Protein AF-Q9LHF8-F1 (afdb_monomer_lite)

Foldseek 3Di:
DDDDDDDDDPDPDDDDPDDPPDPDDDDDPAPVNVVVVVLVVVVVVCVVDVVDWDKDKDADDCPHPVNVDRIDMDTVVGNCVRVVVVCVVPVDPDDPPDPDDDDDDDDPDPDPPDPVVPPVVVVPDDPVRVVVVVVVVVVVVVVVVVVVVVVVVVVVVVPDPDDDDDDDDDDDD

Organism: Arabidopsis thaliana (NCBI:txid3702)

Structure (mmCIF, N/CA/C/O backbone):
data_AF-Q9LHF8-F1
#
_entry.id   AF-Q9LHF8-F1
#
loop_
_atom_site.group_PDB
_atom_site.id
_atom_site.type_symbol
_atom_site.label_atom_id
_atom_site.label_alt_id
_atom_site.label_comp_id
_atom_site.label_asym_id
_atom_site.label_entity_id
_atom_site.label_seq_id
_atom_site.pdbx_PDB_ins_code
_atom_site.Cartn_x
_atom_site.Cartn_y
_atom_site.Cartn_z
_atom_site.occupancy
_atom_site.B_iso_or_equiv
_atom_site.auth_seq_id
_atom_site.auth_comp_id
_atom_site.auth_asym_id
_atom_site.auth_atom_id
_atom_site.pdbx_PDB_model_num
ATOM 1 N N . MET A 1 1 ? -63.173 -14.370 -5.073 1.00 40.62 1 MET A N 1
ATOM 2 C CA . MET A 1 1 ? -62.717 -14.030 -6.439 1.00 40.62 1 MET A CA 1
ATOM 3 C C . MET A 1 1 ? -62.235 -12.591 -6.349 1.00 40.62 1 MET A C 1
ATOM 5 O O . MET A 1 1 ? -63.066 -11.755 -6.037 1.00 40.62 1 MET A O 1
ATOM 9 N N . GLY A 1 2 ? -60.940 -12.380 -6.088 1.00 44.75 2 GLY A N 1
ATOM 10 C CA . GLY A 1 2 ? -59.946 -11.942 -7.094 1.00 44.75 2 GLY A CA 1
ATOM 11 C C . GLY A 1 2 ? -59.971 -10.403 -7.122 1.00 44.75 2 GLY A C 1
ATOM 12 O O . GLY A 1 2 ? -61.041 -9.847 -7.300 1.00 44.75 2 GLY A O 1
ATOM 13 N N . ASP A 1 3 ? -58.943 -9.624 -6.796 1.00 51.84 3 ASP A N 1
ATOM 14 C CA . ASP A 1 3 ? -57.503 -9.822 -6.889 1.00 51.84 3 ASP A CA 1
ATOM 15 C C . ASP A 1 3 ? -56.779 -8.953 -5.843 1.00 51.84 3 ASP A C 1
ATOM 17 O O . ASP A 1 3 ? -57.117 -7.788 -5.619 1.00 51.84 3 ASP A O 1
ATOM 21 N N . SER A 1 4 ? -55.762 -9.527 -5.196 1.00 49.25 4 SER A N 1
ATOM 22 C CA . SER A 1 4 ? -54.859 -8.816 -4.290 1.00 49.25 4 SER A CA 1
ATOM 23 C C . SER A 1 4 ? -53.719 -8.156 -5.067 1.00 49.25 4 SER A C 1
ATOM 25 O O . SER A 1 4 ? -52.909 -8.837 -5.687 1.00 49.25 4 SER A O 1
ATOM 27 N N . LYS A 1 5 ? -53.655 -6.824 -4.946 1.00 43.06 5 LYS A N 1
ATOM 28 C CA . LYS A 1 5 ? -52.474 -5.942 -4.828 1.00 43.06 5 LYS A CA 1
ATOM 29 C C . LYS A 1 5 ? -51.089 -6.573 -5.032 1.00 43.06 5 LYS A C 1
ATOM 31 O O . LYS A 1 5 ? -50.734 -7.501 -4.313 1.00 43.06 5 LYS A O 1
ATOM 36 N N . ARG A 1 6 ? -50.241 -5.860 -5.788 1.00 49.47 6 ARG A N 1
ATOM 37 C CA . ARG A 1 6 ? -48.830 -5.558 -5.452 1.00 49.47 6 ARG A CA 1
ATOM 38 C C . ARG A 1 6 ? -48.327 -4.405 -6.340 1.00 49.47 6 ARG A C 1
ATOM 40 O O . ARG A 1 6 ? -47.786 -4.632 -7.411 1.00 49.47 6 ARG A O 1
ATOM 47 N N . GLN A 1 7 ? -48.512 -3.163 -5.891 1.00 47.44 7 GLN A N 1
ATOM 48 C CA . GLN A 1 7 ? -47.641 -2.055 -6.298 1.00 47.44 7 GLN A CA 1
ATOM 49 C C . GLN A 1 7 ? -46.508 -1.998 -5.274 1.00 47.44 7 GLN A C 1
ATOM 51 O O . GLN A 1 7 ? -46.756 -1.809 -4.084 1.00 47.44 7 GLN A O 1
ATOM 56 N N . LYS A 1 8 ? -45.284 -2.254 -5.732 1.00 47.06 8 LYS A N 1
ATOM 57 C CA . LYS A 1 8 ? -44.053 -2.135 -4.954 1.00 47.06 8 LYS A CA 1
ATOM 58 C C . LYS A 1 8 ? -43.587 -0.689 -5.135 1.00 47.06 8 LYS A C 1
ATOM 60 O O . LYS A 1 8 ? -43.058 -0.345 -6.182 1.00 47.06 8 LYS A O 1
ATOM 65 N N . THR A 1 9 ? -43.909 0.175 -4.178 1.00 44.41 9 THR A N 1
ATOM 66 C CA . THR A 1 9 ? -43.363 1.534 -4.101 1.00 44.41 9 THR A CA 1
ATOM 67 C C . THR A 1 9 ? -41.955 1.434 -3.538 1.00 44.41 9 THR A C 1
ATOM 69 O O . THR A 1 9 ? -41.774 1.137 -2.359 1.00 44.41 9 THR A O 1
ATOM 72 N N . GLU A 1 10 ? -40.978 1.619 -4.413 1.00 49.66 10 GLU A N 1
ATOM 73 C CA . GLU A 1 10 ? -39.573 1.809 -4.086 1.00 49.66 10 GLU A CA 1
ATOM 74 C C . GLU A 1 10 ? -39.433 3.218 -3.500 1.00 49.66 10 GLU A C 1
ATOM 76 O O . GLU A 1 10 ? -39.517 4.222 -4.201 1.00 49.66 10 GLU A O 1
ATOM 81 N N . THR A 1 11 ? -39.391 3.301 -2.173 1.00 48.62 11 THR A N 1
ATOM 82 C CA . THR A 1 11 ? -39.118 4.546 -1.456 1.00 48.62 11 THR A CA 1
ATOM 83 C C . THR A 1 11 ? -37.608 4.718 -1.383 1.00 48.62 11 THR A C 1
ATOM 85 O O . THR A 1 11 ? -36.962 4.065 -0.566 1.00 48.62 11 THR A O 1
ATOM 88 N N . GLU A 1 12 ? -37.055 5.583 -2.231 1.00 52.25 12 GLU A N 1
ATOM 89 C CA . GLU A 1 12 ? -35.688 6.091 -2.096 1.00 52.25 12 GLU A CA 1
ATOM 90 C C . GLU A 1 12 ? -35.574 6.852 -0.764 1.00 52.25 12 GLU A C 1
ATOM 92 O O . GLU A 1 12 ? -36.004 8.000 -0.627 1.00 52.25 12 GLU A O 1
ATOM 97 N N . THR A 1 13 ? -35.048 6.196 0.269 1.00 53.50 13 THR A N 1
ATOM 98 C CA . THR A 1 13 ? -34.722 6.853 1.539 1.00 53.50 13 THR A CA 1
ATOM 99 C C . THR A 1 13 ? -33.397 7.588 1.399 1.00 53.50 13 THR A C 1
ATOM 101 O O . THR A 1 13 ? -32.337 6.979 1.297 1.00 53.50 13 THR A O 1
ATOM 104 N N . LYS A 1 14 ? -33.468 8.918 1.423 1.00 57.56 14 LYS A N 1
ATOM 105 C CA . LYS A 1 14 ? -32.317 9.820 1.491 1.00 57.56 14 LYS A CA 1
ATOM 106 C C . LYS A 1 14 ? -31.600 9.600 2.833 1.00 57.56 14 LYS A C 1
ATOM 108 O O . LYS A 1 14 ? -32.136 9.993 3.866 1.00 57.56 14 LYS A O 1
ATOM 113 N N . MET A 1 15 ? -30.440 8.945 2.836 1.00 56.62 15 MET A N 1
ATOM 114 C CA . MET A 1 15 ? -29.606 8.829 4.039 1.00 56.62 15 MET A CA 1
ATOM 115 C C . MET A 1 15 ? -28.702 10.053 4.188 1.00 56.62 15 MET A C 1
ATOM 117 O O . MET A 1 15 ? -28.187 10.593 3.208 1.00 56.62 15 MET A O 1
ATOM 121 N N . GLU A 1 16 ? -28.542 10.498 5.429 1.00 58.25 16 GLU A N 1
ATOM 122 C CA . GLU A 1 16 ? -27.612 11.551 5.825 1.00 58.25 16 GLU A CA 1
ATOM 123 C C . GLU A 1 16 ? -26.177 10.995 5.831 1.00 58.25 16 GLU A C 1
ATOM 125 O O . GLU A 1 16 ? -25.952 9.852 6.228 1.00 58.25 16 GLU A O 1
ATOM 130 N N . MET A 1 17 ? -25.207 11.777 5.343 1.00 55.06 17 MET A N 1
ATOM 131 C CA . MET A 1 17 ? -23.790 11.392 5.310 1.00 55.06 17 MET A CA 1
ATOM 132 C C . MET A 1 17 ? -23.189 11.480 6.720 1.00 55.06 17 MET A C 1
ATOM 134 O O . MET A 1 17 ? -22.488 12.436 7.042 1.00 55.06 17 MET A O 1
ATOM 138 N N . GLU A 1 18 ? -23.462 10.494 7.569 1.00 62.22 18 GLU A N 1
ATOM 139 C CA . GLU A 1 18 ? -22.816 10.350 8.875 1.00 62.22 18 GLU A CA 1
ATOM 140 C C . GLU A 1 18 ? -21.965 9.076 8.907 1.00 62.22 18 GLU A C 1
ATOM 142 O O . GLU A 1 18 ? -22.281 8.057 8.288 1.00 62.22 18 GLU A O 1
ATOM 147 N N . LYS A 1 19 ? -20.848 9.129 9.633 1.00 57.47 19 LYS A N 1
ATOM 148 C CA . LYS A 1 19 ? -20.032 7.952 9.921 1.00 57.47 19 LYS A CA 1
ATOM 149 C C . LYS A 1 19 ? -20.891 6.964 10.719 1.00 57.47 19 LYS A C 1
ATOM 151 O O . LYS A 1 19 ? -21.240 7.235 11.860 1.00 57.47 19 LYS A O 1
ATOM 156 N N . VAL A 1 20 ? -21.239 5.818 10.134 1.00 58.72 20 VAL A N 1
ATOM 157 C CA . VAL A 1 20 ? -22.050 4.795 10.815 1.00 58.72 20 VAL A CA 1
ATOM 158 C C . VAL A 1 20 ? -21.229 4.173 11.952 1.00 58.72 20 VAL A C 1
ATOM 160 O O . VAL A 1 20 ? -20.403 3.291 11.730 1.00 58.72 20 VAL A O 1
ATOM 163 N N . GLU A 1 21 ? -21.438 4.646 13.184 1.00 54.59 21 GLU A N 1
ATOM 164 C CA . GLU A 1 21 ? -20.704 4.188 14.378 1.00 54.59 21 GLU A CA 1
ATOM 165 C C . GLU A 1 21 ? -21.319 2.955 15.067 1.00 54.59 21 GLU A C 1
ATOM 167 O O . GLU A 1 21 ? -20.788 2.481 16.073 1.00 54.59 21 GLU A O 1
ATOM 172 N N . LYS A 1 22 ? -22.425 2.384 14.565 1.00 45.19 22 LYS A N 1
ATOM 173 C CA . LYS A 1 22 ? -23.126 1.300 15.273 1.00 45.19 22 LYS A CA 1
ATOM 174 C C . LYS A 1 22 ? -23.563 0.142 14.380 1.00 45.19 22 LYS A C 1
ATOM 176 O O . LYS A 1 22 ? -24.312 0.307 13.427 1.00 45.19 22 LYS A O 1
ATOM 181 N N . LYS A 1 23 ? -23.125 -1.049 14.797 1.00 47.88 23 LYS A N 1
ATOM 182 C CA . LYS A 1 23 ? -23.236 -2.381 14.175 1.00 47.88 23 LYS A CA 1
ATOM 183 C C . LYS A 1 23 ? -24.654 -2.921 13.921 1.00 47.88 23 LYS A C 1
ATOM 185 O O . LYS A 1 23 ? -24.782 -4.032 13.437 1.00 47.88 23 LYS A O 1
ATOM 190 N N . GLU A 1 24 ? -25.707 -2.186 14.246 1.00 45.19 24 GLU A N 1
ATOM 191 C CA . GLU A 1 24 ? -27.086 -2.693 14.243 1.00 45.19 24 GLU A CA 1
ATOM 192 C C . GLU A 1 24 ? -28.048 -1.511 13.998 1.00 45.19 24 GLU A C 1
ATOM 194 O O . GLU A 1 24 ? -28.821 -1.131 14.875 1.00 45.19 24 GLU A O 1
ATOM 199 N N . ALA A 1 25 ? -27.949 -0.831 12.852 1.00 44.19 25 ALA A N 1
ATOM 200 C CA . ALA A 1 25 ? -28.851 0.272 12.508 1.00 44.19 25 ALA A CA 1
ATOM 201 C C . ALA A 1 25 ? -29.386 0.110 11.077 1.00 44.19 25 ALA A C 1
ATOM 203 O O . ALA A 1 25 ? -28.773 0.529 10.103 1.00 44.19 25 ALA A O 1
ATOM 204 N N . SER A 1 26 ? -30.526 -0.583 10.990 1.00 43.28 26 SER A N 1
ATOM 205 C CA . SER A 1 26 ? -31.602 -0.435 9.997 1.00 43.28 26 SER A CA 1
ATOM 206 C C . SER A 1 26 ? -31.263 0.357 8.722 1.00 43.28 26 SER A C 1
ATOM 208 O O . SER A 1 26 ? -31.387 1.580 8.696 1.00 43.28 26 SER A O 1
ATOM 210 N N . GLY A 1 27 ? -30.918 -0.375 7.657 1.00 51.28 27 GLY A N 1
ATOM 211 C CA . GLY A 1 27 ? -30.671 0.157 6.312 1.00 51.28 27 GLY A CA 1
ATOM 212 C C . GLY A 1 27 ? -29.277 -0.130 5.750 1.00 51.28 27 GLY A C 1
ATOM 213 O O . GLY A 1 27 ? -28.883 0.535 4.804 1.00 51.28 27 GLY A O 1
ATOM 214 N N . SER A 1 28 ? -28.514 -1.073 6.316 1.00 57.84 28 SER A N 1
ATOM 215 C CA . SER A 1 28 ? -27.127 -1.320 5.908 1.00 57.84 28 SER A CA 1
ATOM 216 C C . SER A 1 28 ? -27.034 -1.774 4.447 1.00 57.84 28 SER A C 1
ATOM 218 O O . SER A 1 28 ? -27.182 -2.963 4.155 1.00 57.84 28 SER A O 1
ATOM 220 N N . VAL A 1 29 ? -26.764 -0.841 3.533 1.00 67.12 29 VAL A N 1
ATOM 221 C CA . VAL A 1 29 ? -26.219 -1.176 2.215 1.00 67.12 29 VAL A CA 1
ATOM 222 C C . VAL A 1 29 ? -24.952 -1.983 2.477 1.00 67.12 29 VAL A C 1
ATOM 224 O O . VAL A 1 29 ? -24.090 -1.564 3.258 1.00 67.12 29 VAL A O 1
ATOM 227 N N . ASN A 1 30 ? -24.881 -3.187 1.911 1.00 84.81 30 ASN A N 1
ATOM 228 C CA . ASN A 1 30 ? -23.706 -4.031 2.080 1.00 84.81 30 ASN A CA 1
ATOM 229 C C . ASN A 1 30 ? -22.509 -3.313 1.438 1.00 84.81 30 ASN A C 1
ATOM 231 O O . ASN A 1 30 ? -22.643 -2.714 0.375 1.00 84.81 30 ASN A O 1
ATOM 235 N N . PHE A 1 31 ? -21.334 -3.383 2.065 1.00 88.88 31 PHE A N 1
ATOM 236 C CA . PHE A 1 31 ? -20.093 -2.861 1.495 1.00 88.88 31 PHE A CA 1
ATOM 237 C C . PHE A 1 31 ? -19.907 -3.288 0.031 1.00 88.88 31 PHE A C 1
ATOM 239 O O . PHE A 1 31 ? -19.563 -2.454 -0.803 1.00 88.88 31 PHE A O 1
ATOM 246 N N . ALA A 1 32 ? -20.186 -4.559 -0.277 1.00 89.69 32 ALA A N 1
ATOM 247 C CA . ALA A 1 32 ? -20.079 -5.095 -1.631 1.00 89.69 32 ALA A CA 1
ATOM 248 C C . ALA A 1 32 ? -21.014 -4.377 -2.619 1.00 89.69 32 ALA A C 1
ATOM 250 O O . ALA A 1 32 ? -20.592 -4.017 -3.710 1.00 89.69 32 ALA A O 1
ATOM 251 N N . GLU A 1 33 ? -22.257 -4.103 -2.213 1.00 90.94 33 GLU A N 1
ATOM 252 C CA . GLU A 1 33 ? -23.242 -3.390 -3.035 1.00 90.94 33 GLU A CA 1
ATOM 253 C C . GLU A 1 33 ? -22.801 -1.944 -3.282 1.00 90.94 33 GLU A C 1
ATOM 255 O O . GLU A 1 33 ? -22.758 -1.496 -4.424 1.00 90.94 33 GLU A O 1
ATOM 260 N N . LEU A 1 34 ? -22.351 -1.242 -2.236 1.00 92.00 34 LEU A N 1
ATOM 261 C CA . LEU A 1 34 ? -21.849 0.127 -2.370 1.00 92.00 34 LEU A CA 1
ATOM 262 C C . LEU A 1 34 ? -20.590 0.202 -3.251 1.00 92.00 34 LEU A C 1
ATOM 264 O O . LEU A 1 34 ? -20.443 1.130 -4.047 1.00 92.00 34 LEU A O 1
ATOM 268 N N . ARG A 1 35 ? -19.678 -0.769 -3.117 1.00 93.69 35 ARG A N 1
ATOM 269 C CA . ARG A 1 35 ? -18.479 -0.890 -3.956 1.00 93.69 35 ARG A CA 1
ATOM 270 C C . ARG A 1 35 ? -18.860 -1.106 -5.420 1.00 93.69 35 ARG A C 1
ATOM 272 O O . ARG A 1 35 ? -18.333 -0.414 -6.289 1.00 93.69 35 ARG A O 1
ATOM 279 N N . ASP A 1 36 ? -19.757 -2.047 -5.693 1.00 94.44 36 ASP A N 1
ATOM 280 C CA . ASP A 1 36 ? -20.162 -2.398 -7.057 1.00 94.44 36 ASP A CA 1
ATOM 281 C C . ASP A 1 36 ? -20.942 -1.251 -7.723 1.00 94.44 36 ASP A C 1
ATOM 283 O O . ASP A 1 36 ? -20.789 -0.995 -8.922 1.00 94.44 36 ASP A O 1
ATOM 287 N N . ASP A 1 37 ? -21.737 -0.515 -6.947 1.00 95.75 37 ASP A N 1
ATOM 288 C CA . ASP A 1 37 ? -22.424 0.704 -7.377 1.00 95.75 37 ASP A CA 1
ATOM 289 C C . ASP A 1 37 ? -21.440 1.818 -7.729 1.00 95.75 37 ASP A C 1
ATOM 291 O O . ASP A 1 37 ? -21.541 2.414 -8.805 1.00 95.75 37 ASP A O 1
ATOM 295 N N . LEU A 1 38 ? -20.438 2.041 -6.876 1.00 96.06 38 LEU A N 1
ATOM 296 C CA . LEU A 1 38 ? -19.369 3.003 -7.129 1.00 96.06 38 LEU A CA 1
ATOM 297 C C . LEU A 1 38 ? -18.586 2.660 -8.404 1.00 96.06 38 LEU A C 1
ATOM 299 O O . LEU A 1 38 ? -18.339 3.538 -9.233 1.00 96.06 38 LEU A O 1
ATOM 303 N N . PHE A 1 39 ? -18.212 1.392 -8.589 1.00 96.62 39 PHE A N 1
ATOM 304 C CA . PHE A 1 39 ? -17.474 0.949 -9.776 1.00 96.62 39 PHE A CA 1
ATOM 305 C C . PHE A 1 39 ? -18.307 1.072 -11.053 1.00 96.62 39 PHE A C 1
ATOM 307 O O . PHE A 1 39 ? -17.783 1.446 -12.104 1.00 96.62 39 PHE A O 1
ATOM 314 N N . ARG A 1 40 ? -19.616 0.825 -10.971 1.00 96.19 40 ARG A N 1
ATOM 315 C CA . ARG A 1 40 ? -20.530 0.992 -12.103 1.00 96.19 40 ARG A CA 1
ATOM 316 C C . ARG A 1 40 ? -20.706 2.457 -12.500 1.00 96.19 40 ARG A C 1
ATOM 318 O O . ARG A 1 40 ? -20.695 2.754 -13.694 1.00 96.19 40 ARG A O 1
ATOM 325 N N . GLU A 1 41 ? -20.823 3.364 -11.532 1.00 96.56 41 GLU A N 1
ATOM 326 C CA . GLU A 1 41 ? -20.906 4.801 -11.822 1.00 96.56 41 GLU A CA 1
ATOM 327 C C . GLU A 1 41 ? -19.583 5.330 -12.399 1.00 96.56 41 GLU A C 1
ATOM 329 O O . GLU A 1 41 ? -19.585 6.093 -13.364 1.00 96.56 41 GLU A O 1
ATOM 334 N N . ALA A 1 42 ? -18.441 4.851 -11.895 1.00 95.62 42 ALA A N 1
ATOM 335 C CA . ALA A 1 42 ? -17.128 5.175 -12.451 1.00 95.62 42 ALA A CA 1
ATOM 336 C C . ALA A 1 42 ? -16.970 4.697 -13.906 1.00 95.62 42 ALA A C 1
ATOM 338 O O . ALA A 1 42 ? -16.470 5.437 -14.753 1.00 95.62 42 ALA A O 1
ATOM 339 N N . ALA A 1 43 ? -17.440 3.487 -14.224 1.00 94.62 43 ALA A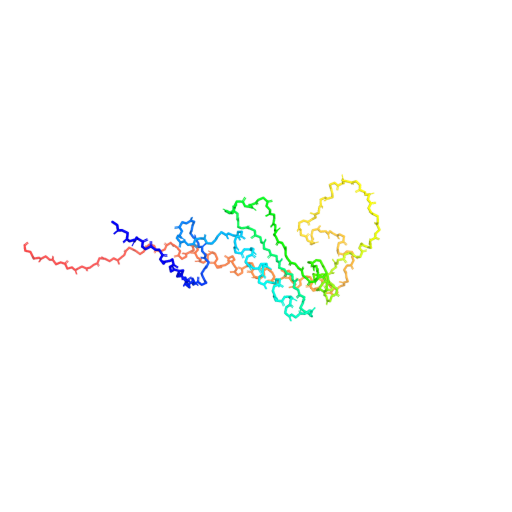 N 1
ATOM 340 C CA . ALA A 1 43 ? -17.432 2.963 -15.590 1.00 94.62 43 ALA A CA 1
ATOM 341 C C . ALA A 1 43 ? -18.322 3.782 -16.538 1.00 94.62 43 ALA A C 1
ATOM 343 O O . ALA A 1 43 ? -17.961 4.006 -17.698 1.00 94.62 43 ALA A O 1
ATOM 344 N N . LYS A 1 44 ? -19.466 4.265 -16.046 1.00 95.50 44 LYS A N 1
ATOM 345 C CA . LYS A 1 44 ? -20.345 5.163 -16.799 1.00 95.50 44 LYS A CA 1
ATOM 346 C C . LYS A 1 44 ? -19.666 6.506 -17.077 1.00 95.50 44 LYS A C 1
ATOM 348 O O . LYS A 1 44 ? -19.647 6.926 -18.229 1.00 95.50 44 LYS A O 1
ATOM 353 N N . LEU A 1 45 ? -19.038 7.116 -16.070 1.00 94.44 45 LEU A N 1
ATOM 354 C CA . LEU A 1 45 ? -18.298 8.375 -16.215 1.00 94.44 45 LEU A CA 1
ATOM 355 C C . LEU A 1 45 ? -17.205 8.278 -17.292 1.00 94.44 45 LEU A C 1
ATOM 357 O O . LEU A 1 45 ? -17.107 9.128 -18.173 1.00 94.44 45 LEU A O 1
ATOM 361 N N . VAL A 1 46 ? -16.425 7.198 -17.258 1.00 92.88 46 VAL A N 1
ATOM 362 C CA . VAL A 1 46 ? -15.385 6.907 -18.256 1.00 92.88 46 VAL A CA 1
ATOM 363 C C . VAL A 1 46 ? -15.961 6.702 -19.663 1.00 92.88 46 VAL A C 1
ATOM 365 O O . VAL A 1 46 ? -15.322 7.040 -20.656 1.00 92.88 46 VAL A O 1
ATOM 368 N N . SER A 1 47 ? -17.168 6.144 -19.765 1.00 92.88 47 SER A N 1
ATOM 369 C CA . SER A 1 47 ? -17.830 5.918 -21.055 1.00 92.88 47 SER A CA 1
ATOM 370 C C . SER A 1 47 ? -18.370 7.210 -21.676 1.00 92.88 47 SER A C 1
ATOM 372 O O . SER A 1 47 ? -18.478 7.298 -22.899 1.00 92.88 47 SER A O 1
ATOM 374 N N . GLU A 1 48 ? -18.727 8.199 -20.852 1.00 95.06 48 GLU A N 1
ATOM 375 C CA . GLU A 1 48 ? -19.238 9.500 -21.301 1.00 95.06 48 GLU A CA 1
ATOM 376 C C . GLU A 1 48 ? -18.123 10.412 -21.840 1.00 95.06 48 GLU A C 1
ATOM 378 O O . GLU A 1 48 ? -18.345 11.133 -22.814 1.00 95.06 48 GLU A O 1
ATOM 383 N N . ASP A 1 49 ? -16.921 10.347 -21.259 1.00 92.12 49 ASP A N 1
ATOM 384 C CA . ASP A 1 49 ? -15.752 11.112 -21.703 1.00 92.12 49 ASP A CA 1
ATOM 385 C C . ASP A 1 49 ? -14.492 10.227 -21.797 1.00 92.12 49 ASP A C 1
ATOM 387 O O . ASP A 1 49 ? -13.860 9.945 -20.773 1.00 92.12 49 ASP A O 1
ATOM 391 N N . PRO A 1 50 ? -14.053 9.862 -23.021 1.00 85.75 50 PRO A N 1
ATOM 392 C CA . PRO A 1 50 ? -12.850 9.057 -23.250 1.00 85.75 50 PRO A CA 1
ATOM 393 C C . PRO A 1 50 ? -11.545 9.676 -22.730 1.00 85.75 50 PRO A C 1
ATOM 395 O O . PRO A 1 50 ? -10.536 8.976 -22.642 1.00 85.75 50 PRO A O 1
ATOM 398 N N . SER A 1 51 ? -11.527 10.980 -22.430 1.00 89.69 51 SER A N 1
ATOM 399 C CA . SER A 1 51 ? -10.362 11.655 -21.847 1.00 89.69 51 SER A CA 1
ATOM 400 C C . SER A 1 51 ? -10.269 11.502 -20.324 1.00 89.69 51 SER A C 1
ATOM 402 O O . SER A 1 51 ? -9.226 11.807 -19.738 1.00 89.69 51 SER A O 1
ATOM 404 N N . THR A 1 52 ? -11.320 10.976 -19.686 1.00 90.25 52 THR A N 1
ATOM 405 C CA . THR A 1 52 ? -11.353 10.728 -18.244 1.00 90.25 52 THR A CA 1
ATOM 406 C C . THR A 1 52 ? -10.358 9.640 -17.859 1.00 90.25 52 THR A C 1
ATOM 408 O O . THR A 1 52 ? -10.391 8.521 -18.367 1.00 90.25 52 THR A O 1
ATOM 411 N N . LYS A 1 53 ? -9.496 9.961 -16.893 1.00 92.56 53 LYS A N 1
ATOM 412 C CA . LYS A 1 53 ? -8.604 9.017 -16.216 1.00 92.56 53 LYS A CA 1
ATOM 413 C C . LYS A 1 53 ? -9.035 8.901 -14.763 1.00 92.56 53 LYS A C 1
ATOM 415 O O . LYS A 1 53 ? -9.162 9.918 -14.083 1.00 92.56 53 LYS A O 1
ATOM 420 N N . ILE A 1 54 ? -9.250 7.682 -14.284 1.00 94.00 54 ILE A N 1
ATOM 421 C CA . ILE A 1 54 ? -9.718 7.448 -12.916 1.00 94.00 54 ILE A CA 1
ATOM 422 C C . ILE A 1 54 ? -9.062 6.206 -12.325 1.00 94.00 54 ILE A C 1
ATOM 424 O O . ILE A 1 54 ? -8.886 5.207 -13.016 1.00 94.00 54 ILE A O 1
ATOM 428 N N . ALA A 1 55 ? -8.724 6.272 -11.040 1.00 95.75 55 ALA A N 1
ATOM 429 C CA . ALA A 1 55 ? -8.364 5.126 -10.219 1.00 95.75 55 ALA A CA 1
ATOM 430 C C . ALA A 1 55 ? -9.099 5.243 -8.880 1.00 95.75 55 ALA A C 1
ATOM 432 O O . ALA A 1 55 ? -9.062 6.289 -8.231 1.00 95.75 55 ALA A O 1
ATOM 433 N N . ILE A 1 56 ? -9.790 4.178 -8.492 1.00 96.69 56 ILE A N 1
ATOM 434 C CA . ILE A 1 56 ? -10.544 4.064 -7.247 1.00 96.69 56 ILE A CA 1
ATOM 435 C C . ILE A 1 56 ? -9.959 2.904 -6.459 1.00 96.69 56 ILE A C 1
ATOM 437 O O . ILE A 1 56 ? -9.756 1.821 -7.005 1.00 96.69 56 ILE A O 1
ATOM 441 N N . PHE A 1 57 ? -9.744 3.136 -5.169 1.00 96.25 57 PHE A N 1
ATOM 442 C CA . PHE A 1 57 ? -9.271 2.153 -4.207 1.00 96.25 57 PHE A CA 1
ATOM 443 C C . PHE A 1 57 ? -10.243 2.103 -3.034 1.00 96.25 57 PHE A C 1
ATOM 445 O O . PHE A 1 57 ? -10.544 3.137 -2.434 1.00 96.25 57 PHE A O 1
ATOM 452 N N . VAL A 1 58 ? -10.743 0.913 -2.711 1.00 94.19 58 VAL A N 1
ATOM 453 C CA . VAL A 1 58 ? -11.705 0.712 -1.626 1.00 94.19 58 VAL A CA 1
ATOM 454 C C . VAL A 1 58 ? -11.229 -0.422 -0.731 1.00 94.19 58 VAL A C 1
ATOM 456 O O . VAL A 1 58 ? -11.111 -1.564 -1.168 1.00 94.19 58 VAL A O 1
ATOM 459 N N . THR A 1 59 ? -10.990 -0.120 0.540 1.00 92.56 59 THR A N 1
ATOM 460 C CA . THR A 1 59 ? -10.657 -1.124 1.555 1.00 92.56 59 THR A CA 1
ATOM 461 C C . THR A 1 59 ? -11.933 -1.576 2.267 1.00 92.56 59 THR A C 1
ATOM 463 O O . THR A 1 59 ? -12.673 -0.719 2.765 1.00 92.56 59 THR A O 1
ATOM 466 N N . PRO A 1 60 ? -12.226 -2.890 2.323 1.00 88.81 60 PRO A N 1
ATOM 467 C CA . PRO A 1 60 ? -13.381 -3.390 3.055 1.00 88.81 60 PRO A CA 1
ATOM 468 C C . PRO A 1 60 ? -13.261 -3.080 4.550 1.00 88.81 60 PRO A C 1
ATOM 470 O O . PRO A 1 60 ? -12.171 -3.151 5.121 1.00 88.81 60 PRO A O 1
ATOM 473 N N . PRO A 1 61 ? -14.372 -2.744 5.230 1.00 85.88 61 PRO A N 1
ATOM 474 C CA . PRO A 1 61 ? -14.349 -2.610 6.674 1.00 85.88 61 PRO A CA 1
ATOM 475 C C . PRO A 1 61 ? -14.059 -3.981 7.304 1.00 85.88 61 PRO A C 1
ATOM 477 O O . PRO A 1 61 ? -14.506 -5.003 6.780 1.00 85.88 61 PRO A O 1
ATOM 480 N N . PRO A 1 62 ? -13.430 -4.029 8.491 1.00 80.94 62 PRO A N 1
ATOM 481 C CA . PRO A 1 62 ? -13.091 -5.290 9.161 1.00 80.94 62 PRO A CA 1
ATOM 482 C C . PRO A 1 62 ? -14.320 -6.124 9.562 1.00 80.94 62 PRO A C 1
ATOM 484 O O . PRO A 1 62 ? -14.186 -7.257 9.998 1.00 80.94 62 PRO A O 1
ATOM 487 N N . SER A 1 63 ? -15.527 -5.551 9.471 1.00 76.69 63 SER A N 1
ATOM 488 C CA . SER A 1 63 ? -16.799 -6.242 9.727 1.00 76.69 63 SER A CA 1
ATOM 489 C C . SER A 1 63 ? -17.470 -6.789 8.458 1.00 76.69 63 SER A C 1
ATOM 491 O O . SER A 1 63 ? -18.548 -7.368 8.568 1.00 76.69 63 SER A O 1
ATOM 493 N N . SER A 1 64 ? -16.891 -6.576 7.270 1.00 76.62 64 SER A N 1
ATOM 494 C CA . SER A 1 64 ? -17.407 -7.129 6.011 1.00 76.62 64 SER A CA 1
ATOM 495 C C . SER A 1 64 ? -17.099 -8.623 5.904 1.00 76.62 64 SER A C 1
ATOM 497 O O . SER A 1 64 ? -16.088 -9.088 6.421 1.00 76.62 64 SER A O 1
ATOM 499 N N . SER A 1 65 ? -17.928 -9.363 5.163 1.00 78.06 65 SER A N 1
ATOM 500 C CA . SER A 1 65 ? -17.645 -10.761 4.804 1.00 78.06 65 SER A CA 1
ATOM 501 C C . SER A 1 65 ? -16.427 -10.910 3.880 1.00 78.06 65 SER A C 1
ATOM 503 O O . SER A 1 65 ? -15.973 -12.026 3.660 1.00 78.06 65 SER A O 1
ATOM 505 N N . GLU A 1 66 ? -15.923 -9.806 3.327 1.00 78.94 66 GLU A N 1
ATOM 506 C CA . GLU A 1 66 ? -14.745 -9.747 2.453 1.00 78.94 66 GLU A CA 1
ATOM 507 C C . GLU A 1 66 ? -13.511 -9.211 3.201 1.00 78.94 66 GLU A C 1
ATOM 509 O O . GLU A 1 66 ? -12.649 -8.573 2.603 1.00 78.94 66 GLU A O 1
ATOM 514 N N . SER A 1 67 ? -13.428 -9.433 4.518 1.00 75.06 67 SER A N 1
ATOM 515 C CA . SER A 1 67 ? -12.321 -8.950 5.358 1.00 75.06 67 SER A CA 1
ATOM 516 C C . SER A 1 67 ? -10.946 -9.509 4.974 1.00 75.06 67 SER A C 1
ATOM 518 O O . SER A 1 67 ? -9.940 -8.915 5.347 1.00 75.06 67 SER A O 1
ATOM 520 N N . ASP A 1 68 ? -10.900 -10.629 4.245 1.00 81.25 68 ASP A N 1
ATOM 521 C CA . ASP A 1 68 ? -9.657 -11.259 3.774 1.00 81.25 68 ASP A CA 1
ATOM 522 C C . ASP A 1 68 ? -9.052 -10.537 2.557 1.00 81.25 68 ASP A C 1
ATOM 524 O O . ASP A 1 68 ? -7.894 -10.759 2.204 1.00 81.25 68 ASP A O 1
ATOM 528 N N . VAL A 1 69 ? -9.822 -9.659 1.906 1.00 81.94 69 VAL A N 1
ATOM 529 C CA . VAL A 1 69 ? -9.348 -8.853 0.781 1.00 81.94 69 VAL A CA 1
ATOM 530 C C . VAL A 1 69 ? -8.773 -7.547 1.319 1.00 81.94 69 VAL A C 1
ATOM 532 O O . VAL A 1 69 ? -9.469 -6.771 1.968 1.00 81.94 69 VAL A O 1
ATOM 535 N N . SER A 1 70 ? -7.503 -7.267 1.025 1.00 84.00 70 SER A N 1
ATOM 536 C CA . SER A 1 70 ? -6.853 -6.028 1.471 1.00 84.00 70 SER A CA 1
ATOM 537 C C . SER A 1 70 ? -7.474 -4.781 0.830 1.00 84.00 70 SER A C 1
ATOM 539 O O . SER A 1 70 ? -7.616 -3.744 1.485 1.00 84.00 70 SER A O 1
ATOM 541 N N . MET A 1 71 ? -7.848 -4.865 -0.450 1.00 92.50 71 MET A N 1
ATOM 542 C CA . MET A 1 71 ? -8.382 -3.748 -1.222 1.00 92.50 71 MET A CA 1
ATOM 543 C C . MET A 1 71 ? -9.052 -4.215 -2.519 1.00 92.50 71 MET A C 1
ATOM 545 O O . MET A 1 71 ? -8.612 -5.169 -3.154 1.00 92.50 71 MET A O 1
ATOM 549 N N . PHE A 1 72 ? -10.075 -3.481 -2.947 1.00 93.44 72 PHE A N 1
ATOM 550 C CA . PHE A 1 72 ? -10.655 -3.553 -4.284 1.00 93.44 72 PHE A CA 1
ATOM 551 C C . PHE A 1 72 ? -10.259 -2.317 -5.082 1.00 93.44 72 PHE A C 1
ATOM 553 O O . PHE A 1 72 ? -10.197 -1.215 -4.530 1.00 93.44 72 PHE A O 1
ATOM 560 N N . SER A 1 73 ? -10.035 -2.483 -6.382 1.00 96.00 73 SER A N 1
ATOM 561 C CA . SER A 1 73 ? -9.657 -1.382 -7.257 1.00 96.00 73 SER A CA 1
ATOM 562 C C . SER A 1 73 ? -10.448 -1.368 -8.562 1.00 96.00 73 SER A C 1
ATOM 564 O O . SER A 1 73 ? -10.872 -2.401 -9.078 1.00 96.00 73 SER A O 1
ATOM 566 N N . PHE A 1 74 ? -10.644 -0.164 -9.087 1.00 96.06 74 PHE A N 1
ATOM 567 C CA . PHE A 1 74 ? -11.181 0.094 -10.419 1.00 96.06 74 PHE A CA 1
ATOM 568 C C . PHE A 1 74 ? -10.329 1.182 -11.056 1.00 96.06 74 PHE A C 1
ATOM 570 O O . PHE A 1 74 ? -10.023 2.178 -10.402 1.00 96.06 74 PHE A O 1
ATOM 577 N N . GLY A 1 75 ? -9.948 1.032 -12.321 1.00 94.25 75 GLY A N 1
ATOM 578 C CA . GLY A 1 75 ? -9.185 2.071 -12.995 1.00 94.25 75 GLY A CA 1
ATOM 579 C C . GLY A 1 75 ? -9.351 2.059 -14.501 1.00 94.25 75 GLY A C 1
ATOM 580 O O . GLY A 1 75 ? -9.532 1.001 -15.100 1.00 94.25 75 GLY A O 1
ATOM 581 N N . PHE A 1 76 ? -9.263 3.245 -15.098 1.00 93.06 76 PHE A N 1
ATOM 582 C CA . PHE A 1 76 ? -9.280 3.436 -16.542 1.00 93.06 76 PHE A CA 1
ATOM 583 C C . PHE A 1 76 ? -8.212 4.455 -16.973 1.00 93.06 76 PHE A C 1
ATOM 585 O O . PHE A 1 76 ? -8.175 5.555 -16.411 1.00 93.06 76 PHE A O 1
ATOM 592 N N . PRO A 1 77 ? -7.362 4.132 -17.969 1.00 89.19 77 PRO A N 1
ATOM 593 C CA . PRO A 1 77 ? -7.339 2.879 -18.742 1.00 89.19 77 PRO A CA 1
ATOM 594 C C . PRO A 1 77 ? -6.868 1.654 -17.935 1.00 89.19 77 PRO A C 1
ATOM 596 O O . PRO A 1 77 ? -7.238 0.530 -18.254 1.00 89.19 77 PRO A O 1
ATOM 599 N N . SER A 1 78 ? -6.105 1.867 -16.865 1.00 92.69 78 SER A N 1
ATOM 600 C CA . SER A 1 78 ? -5.764 0.858 -15.858 1.00 92.69 78 SER A CA 1
ATOM 601 C C . SER A 1 78 ? -5.429 1.555 -14.540 1.00 92.69 78 SER A C 1
ATOM 603 O O . SER A 1 78 ? -5.107 2.744 -14.530 1.00 92.69 78 SER A O 1
ATOM 605 N N . VAL A 1 79 ? -5.497 0.833 -13.419 1.00 93.62 79 VAL A N 1
ATOM 606 C CA . VAL A 1 79 ? -5.158 1.384 -12.095 1.00 93.62 79 VAL A CA 1
ATOM 607 C C . VAL A 1 79 ? -3.707 1.871 -12.072 1.00 93.62 79 VAL A C 1
ATOM 609 O O . VAL A 1 79 ? -3.463 3.048 -11.812 1.00 93.62 79 VAL A O 1
ATOM 612 N N . ASN A 1 80 ? -2.759 0.998 -12.426 1.00 92.94 80 ASN A N 1
ATOM 613 C CA . ASN A 1 80 ? -1.334 1.332 -12.479 1.00 92.94 80 ASN A CA 1
ATOM 614 C C . ASN A 1 80 ? -1.060 2.454 -13.479 1.00 92.94 80 ASN A C 1
ATOM 616 O O . ASN A 1 80 ? -0.334 3.381 -13.155 1.00 92.94 80 ASN A O 1
ATOM 620 N N . GLY A 1 81 ? -1.695 2.436 -14.656 1.00 90.06 81 GLY A N 1
ATOM 621 C CA . GLY A 1 81 ? -1.501 3.480 -15.659 1.00 90.06 81 GLY A CA 1
ATOM 622 C C . GLY A 1 81 ? -1.893 4.863 -15.144 1.00 90.06 81 GLY A C 1
ATOM 623 O O . GLY A 1 81 ? -1.202 5.834 -15.420 1.00 90.06 81 GLY A O 1
ATOM 624 N N . VAL A 1 82 ? -2.963 4.966 -14.352 1.00 91.31 82 VAL A N 1
ATOM 625 C CA . VAL A 1 82 ? -3.350 6.237 -13.726 1.00 91.31 82 VAL A CA 1
ATOM 626 C C . VAL A 1 82 ? -2.387 6.612 -12.603 1.00 91.31 82 VAL A C 1
ATOM 628 O O . VAL A 1 82 ? -1.896 7.738 -12.598 1.00 91.31 82 VAL A O 1
ATOM 631 N N . VAL A 1 83 ? -2.076 5.692 -11.686 1.00 91.12 83 VAL A N 1
ATOM 632 C CA . VAL A 1 83 ? -1.169 5.953 -10.552 1.00 91.12 83 VAL A CA 1
ATOM 633 C C . VAL A 1 83 ? 0.225 6.369 -11.022 1.00 91.12 83 VAL A C 1
ATOM 635 O O . VAL A 1 83 ? 0.754 7.364 -10.525 1.00 91.12 83 VAL A O 1
ATOM 638 N N . ASN A 1 84 ? 0.780 5.682 -12.021 1.00 89.06 84 ASN A N 1
ATOM 639 C CA . ASN A 1 84 ? 2.098 5.974 -12.577 1.00 89.06 84 ASN A CA 1
ATOM 640 C C . ASN A 1 84 ? 2.171 7.407 -13.103 1.00 89.06 84 ASN A C 1
ATOM 642 O O . ASN A 1 84 ? 3.129 8.100 -12.792 1.00 89.06 84 ASN A O 1
ATOM 646 N N . THR A 1 85 ? 1.116 7.932 -13.745 1.00 85.12 85 THR A N 1
ATOM 647 C CA . THR A 1 85 ? 1.133 9.345 -14.174 1.00 85.12 85 THR A CA 1
ATOM 648 C C . THR A 1 85 ? 1.260 10.342 -13.019 1.00 85.12 85 THR A C 1
ATOM 650 O O . THR A 1 85 ? 1.747 11.450 -13.228 1.00 85.12 85 THR A O 1
ATOM 653 N N . PHE A 1 86 ? 0.845 9.997 -11.797 1.00 83.12 86 PHE A N 1
ATOM 654 C CA . PHE A 1 86 ? 1.060 10.858 -10.629 1.00 83.12 86 PHE A CA 1
ATOM 655 C C . PHE A 1 86 ? 2.464 10.701 -10.044 1.00 83.12 86 PHE A C 1
ATOM 657 O O . PHE A 1 86 ? 3.016 11.684 -9.552 1.00 83.12 86 PHE A O 1
ATOM 664 N N . LEU A 1 87 ? 3.037 9.497 -10.111 1.00 84.25 87 LEU A N 1
ATOM 665 C CA . LEU A 1 87 ? 4.402 9.215 -9.659 1.00 84.25 87 LEU A CA 1
ATOM 666 C C . LEU A 1 87 ? 5.450 9.796 -10.620 1.00 84.25 87 LEU A C 1
ATOM 668 O O . LEU A 1 87 ? 6.412 10.407 -10.174 1.00 84.25 87 LEU A O 1
ATOM 672 N N . GLU A 1 88 ? 5.225 9.720 -11.930 1.00 77.00 88 GLU A N 1
ATOM 673 C CA . GLU A 1 88 ? 6.079 10.341 -12.951 1.00 77.00 88 GLU A CA 1
ATOM 674 C C . GLU A 1 88 ? 6.102 11.875 -12.813 1.00 77.00 88 GLU A C 1
ATOM 676 O O . GLU A 1 88 ? 7.142 12.514 -12.956 1.00 77.00 88 GLU A O 1
ATOM 681 N N . ASN A 1 89 ? 4.953 12.484 -12.487 1.00 64.69 89 ASN A N 1
ATOM 682 C CA . ASN A 1 89 ? 4.824 13.939 -12.321 1.00 64.69 89 ASN A CA 1
ATOM 683 C C . ASN A 1 89 ? 5.229 14.449 -10.929 1.00 64.69 89 ASN A C 1
ATOM 685 O O . ASN A 1 89 ? 5.342 15.657 -10.710 1.00 64.69 89 ASN A O 1
ATOM 689 N N . ASN A 1 90 ? 5.436 13.547 -9.979 1.00 56.38 90 ASN A N 1
ATOM 690 C CA . ASN A 1 90 ? 5.989 13.840 -8.672 1.00 56.38 90 ASN A CA 1
ATOM 691 C C . ASN A 1 90 ? 6.913 12.678 -8.329 1.00 56.38 90 ASN A C 1
ATOM 693 O O . ASN A 1 90 ? 6.430 11.742 -7.684 1.00 56.38 90 ASN A O 1
ATOM 697 N N . PRO A 1 91 ? 8.192 12.729 -8.757 1.00 51.53 91 PRO A N 1
ATOM 698 C CA . PRO A 1 91 ? 9.151 11.678 -8.474 1.00 51.53 91 PRO A CA 1
ATOM 699 C C . PRO A 1 91 ? 9.354 11.628 -6.958 1.00 51.53 91 PRO A C 1
ATOM 701 O O . PRO A 1 91 ? 10.227 12.275 -6.376 1.00 51.53 91 PRO A O 1
ATOM 704 N N . ALA A 1 92 ? 8.488 10.874 -6.286 1.00 51.09 92 ALA A N 1
ATOM 705 C CA . A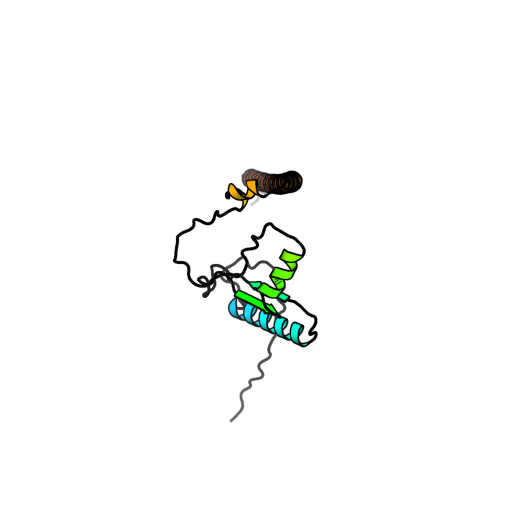LA A 1 92 ? 8.909 10.106 -5.143 1.00 51.09 92 ALA A CA 1
ATOM 706 C C . ALA A 1 92 ? 10.077 9.240 -5.639 1.00 51.09 92 ALA A C 1
ATOM 708 O O . ALA A 1 92 ? 10.066 8.853 -6.807 1.00 51.09 92 ALA A O 1
ATOM 709 N N . PRO A 1 93 ? 11.098 8.979 -4.814 1.00 43.19 93 PRO A N 1
ATOM 710 C CA . PRO A 1 93 ? 12.126 8.020 -5.182 1.00 43.19 93 PRO A CA 1
ATOM 711 C C . PRO A 1 93 ? 11.437 6.658 -5.323 1.00 43.19 93 PRO A C 1
ATOM 713 O O . PRO A 1 93 ? 11.180 5.977 -4.336 1.00 43.19 93 PRO A O 1
ATOM 716 N N . VAL A 1 94 ? 11.016 6.341 -6.541 1.00 49.03 94 VAL A N 1
ATOM 717 C CA . VAL A 1 94 ? 10.580 5.022 -6.966 1.00 49.03 94 VAL A CA 1
ATOM 718 C C . VAL A 1 94 ? 11.723 4.570 -7.848 1.00 49.03 94 VAL A C 1
ATOM 720 O O . VAL A 1 94 ? 12.039 5.254 -8.820 1.00 49.03 94 VAL A O 1
ATOM 723 N N . ASP A 1 95 ? 12.400 3.511 -7.416 1.00 51.38 95 ASP A N 1
ATOM 724 C CA . ASP A 1 95 ? 13.434 2.851 -8.195 1.00 51.38 95 ASP A CA 1
ATOM 725 C C . ASP A 1 95 ? 12.918 2.638 -9.620 1.00 51.38 95 ASP A C 1
ATOM 727 O O . ASP A 1 95 ? 11.884 1.996 -9.823 1.00 51.38 95 ASP A O 1
ATOM 731 N N . ASP A 1 96 ? 13.660 3.169 -10.593 1.00 38.53 96 ASP A N 1
ATOM 732 C CA . ASP A 1 96 ? 13.726 2.612 -11.939 1.00 38.53 96 ASP A CA 1
ATOM 733 C C . ASP A 1 96 ? 14.301 1.190 -11.800 1.00 38.53 96 ASP A C 1
ATOM 735 O O . ASP A 1 96 ? 15.471 0.927 -12.074 1.00 38.53 96 ASP A O 1
ATOM 739 N N . ALA A 1 97 ? 13.486 0.265 -11.296 1.00 43.59 97 ALA A N 1
ATOM 740 C CA . ALA A 1 97 ? 13.620 -1.134 -11.637 1.00 43.59 97 ALA A CA 1
ATOM 741 C C . ALA A 1 97 ? 12.973 -1.252 -13.012 1.00 43.59 97 ALA A C 1
ATOM 743 O O . ALA A 1 97 ? 11.760 -1.428 -13.147 1.00 43.59 97 ALA A O 1
ATOM 744 N N . GLU A 1 98 ? 13.811 -1.013 -14.018 1.00 47.41 98 GLU A N 1
ATOM 745 C CA . GLU A 1 98 ? 13.539 -1.374 -15.394 1.00 47.41 98 GLU A CA 1
ATOM 746 C C . GLU A 1 98 ? 12.933 -2.780 -15.438 1.00 47.41 98 GLU A C 1
ATOM 748 O O . GLU A 1 98 ? 13.312 -3.673 -14.678 1.00 47.41 98 GLU A O 1
ATOM 753 N N . GLU A 1 99 ? 11.947 -2.936 -16.315 1.00 43.88 99 GLU A N 1
ATOM 754 C CA . GLU A 1 99 ? 11.399 -4.225 -16.697 1.00 43.88 99 GLU A CA 1
ATOM 755 C C . GLU A 1 99 ? 12.516 -5.108 -17.269 1.00 43.88 99 GLU A C 1
ATOM 757 O O . GLU A 1 99 ? 12.741 -5.119 -18.475 1.00 43.88 99 GLU A O 1
ATOM 762 N N . GLU A 1 100 ? 13.211 -5.851 -16.414 1.00 42.34 100 GLU A N 1
ATOM 763 C CA . GLU A 1 100 ? 14.051 -6.972 -16.816 1.00 42.34 100 GLU A CA 1
ATOM 764 C C . GLU A 1 100 ? 13.795 -8.149 -15.863 1.00 42.34 100 GLU A C 1
ATOM 766 O O . GLU A 1 100 ? 14.055 -8.091 -14.664 1.00 42.34 100 GLU A O 1
ATOM 771 N N . ASP A 1 101 ? 13.253 -9.203 -16.472 1.00 44.56 101 ASP A N 1
ATOM 772 C CA . ASP A 1 101 ? 13.262 -10.602 -16.055 1.00 44.56 101 ASP A CA 1
ATOM 773 C C . ASP A 1 101 ? 12.242 -11.073 -14.994 1.00 44.56 101 ASP A C 1
ATOM 775 O O . ASP A 1 101 ? 12.404 -11.006 -13.777 1.00 44.56 101 ASP A O 1
ATOM 779 N N . GLU A 1 102 ? 11.165 -11.654 -15.538 1.00 40.53 102 GLU A N 1
ATOM 780 C CA . GLU A 1 102 ? 10.468 -12.809 -14.970 1.00 40.53 102 GLU A CA 1
ATOM 781 C C . GLU A 1 102 ? 11.502 -13.879 -14.553 1.00 40.53 102 GLU A C 1
ATOM 783 O O . GLU A 1 102 ? 12.403 -14.180 -15.330 1.00 40.53 102 GLU A O 1
ATOM 788 N N . ASP A 1 103 ? 11.323 -14.480 -13.369 1.00 46.16 103 ASP A N 1
ATOM 789 C CA . ASP A 1 103 ? 12.107 -15.591 -12.786 1.00 46.16 103 ASP A CA 1
ATOM 790 C C . ASP A 1 103 ? 13.248 -15.208 -11.818 1.00 46.16 103 ASP A C 1
ATOM 792 O O . ASP A 1 103 ? 14.413 -15.507 -12.069 1.00 46.16 103 ASP A O 1
ATOM 796 N N . GLU A 1 104 ? 12.934 -14.694 -10.620 1.00 47.91 104 GLU A N 1
ATOM 797 C CA . GLU A 1 104 ? 13.838 -14.897 -9.477 1.00 47.91 104 GLU A CA 1
ATOM 798 C C . GLU A 1 104 ? 13.092 -15.196 -8.170 1.00 47.91 104 GLU A C 1
ATOM 800 O O . GLU A 1 104 ? 12.084 -14.589 -7.810 1.00 47.91 104 GLU A O 1
ATOM 805 N N . GLU A 1 105 ? 13.570 -16.257 -7.531 1.00 48.00 105 GLU A N 1
ATOM 806 C CA . GLU A 1 105 ? 12.935 -17.043 -6.487 1.00 48.00 105 GLU A CA 1
ATOM 807 C C . GLU A 1 105 ? 12.704 -16.255 -5.188 1.00 48.00 105 GLU A C 1
ATOM 809 O O . GLU A 1 105 ? 13.567 -15.516 -4.726 1.00 48.00 105 GLU A O 1
ATOM 814 N N . ASP A 1 106 ? 11.533 -16.508 -4.600 1.00 44.59 106 ASP A N 1
ATOM 815 C CA . ASP A 1 106 ? 11.074 -16.307 -3.219 1.00 44.59 106 ASP A CA 1
ATOM 816 C C . ASP A 1 106 ? 12.201 -16.165 -2.165 1.00 44.59 106 ASP A C 1
ATOM 818 O O . ASP A 1 106 ? 12.511 -17.080 -1.398 1.00 44.59 106 ASP A O 1
ATOM 822 N N . ALA A 1 107 ? 12.840 -14.996 -2.122 1.00 55.78 107 ALA A N 1
ATOM 823 C CA . ALA A 1 107 ? 13.666 -14.561 -1.011 1.00 55.78 107 ALA A CA 1
ATOM 824 C C . ALA A 1 107 ? 12.806 -13.641 -0.144 1.00 55.78 107 ALA A C 1
ATOM 826 O O . ALA A 1 107 ? 12.353 -12.596 -0.608 1.00 55.78 107 ALA A O 1
ATOM 827 N N . GLU A 1 108 ? 12.593 -14.019 1.119 1.00 57.19 108 GLU A N 1
ATOM 828 C CA . GLU A 1 108 ? 11.988 -13.170 2.152 1.00 57.19 108 GLU A CA 1
ATOM 829 C C . GLU A 1 108 ? 12.856 -11.917 2.365 1.00 57.19 108 GLU A C 1
ATOM 831 O O . GLU A 1 108 ? 13.665 -11.829 3.290 1.00 57.19 108 GLU A O 1
ATOM 836 N N . VAL A 1 109 ? 12.733 -10.932 1.481 1.00 57.91 109 VAL A N 1
ATOM 837 C CA . VAL A 1 109 ? 13.303 -9.611 1.700 1.00 57.91 109 VAL A CA 1
ATOM 838 C C . VAL A 1 109 ? 12.366 -8.919 2.679 1.00 57.91 109 VAL A C 1
ATOM 840 O O . VAL A 1 109 ? 11.233 -8.579 2.342 1.00 57.91 109 VAL A O 1
ATOM 843 N N . GLU A 1 110 ? 12.819 -8.747 3.923 1.00 64.44 110 GLU A N 1
ATOM 844 C CA . GLU A 1 110 ? 12.131 -7.914 4.908 1.00 64.44 110 GLU A CA 1
ATOM 845 C C . GLU A 1 110 ? 12.021 -6.490 4.352 1.00 64.44 110 GLU A C 1
ATOM 847 O O . GLU A 1 110 ? 12.940 -5.679 4.469 1.00 64.44 110 GLU A O 1
ATOM 852 N N . HIS A 1 111 ? 10.899 -6.188 3.700 1.00 60.12 111 HIS A N 1
ATOM 853 C CA . HIS A 1 111 ? 10.613 -4.844 3.234 1.00 60.12 111 HIS A CA 1
ATOM 854 C C . HIS A 1 111 ? 10.376 -3.952 4.457 1.00 60.12 111 HIS A C 1
ATOM 856 O O . HIS A 1 111 ? 9.439 -4.214 5.225 1.00 60.12 111 HIS A O 1
ATOM 862 N N . PRO A 1 112 ? 11.197 -2.908 4.668 1.00 64.69 112 PRO A N 1
ATOM 863 C CA . PRO A 1 112 ? 10.998 -1.996 5.780 1.00 64.69 112 PRO A CA 1
ATOM 864 C C . PRO A 1 112 ? 9.586 -1.411 5.720 1.00 64.69 112 PRO A C 1
ATOM 866 O O . PRO A 1 112 ? 9.117 -0.961 4.671 1.00 64.69 112 PRO A O 1
ATOM 869 N N . ARG A 1 113 ? 8.883 -1.431 6.859 1.00 74.50 113 ARG A N 1
ATOM 870 C CA . ARG A 1 113 ? 7.492 -0.957 6.945 1.00 74.50 113 ARG A CA 1
ATOM 871 C C . ARG A 1 113 ? 7.422 0.529 6.621 1.00 74.50 113 ARG A C 1
ATOM 873 O O . ARG A 1 113 ? 6.420 1.003 6.080 1.00 74.50 113 ARG A O 1
ATOM 880 N N . PHE A 1 114 ? 8.464 1.262 6.991 1.00 78.88 114 PHE A N 1
ATOM 881 C CA . PHE A 1 114 ? 8.587 2.671 6.686 1.00 78.88 114 PHE A CA 1
ATOM 882 C C . PHE A 1 114 ? 9.801 2.921 5.802 1.00 78.88 114 PHE A C 1
ATOM 884 O O . PHE A 1 114 ? 10.890 2.436 6.072 1.00 78.88 114 PHE A O 1
ATOM 891 N N . TRP A 1 115 ? 9.629 3.763 4.785 1.00 76.69 115 TRP A N 1
ATOM 892 C CA . TRP A 1 115 ? 10.694 4.127 3.846 1.00 76.69 115 TRP A CA 1
ATOM 893 C C . TRP A 1 115 ? 11.956 4.676 4.545 1.00 76.69 115 TRP A C 1
ATOM 895 O O . TRP A 1 115 ? 13.066 4.387 4.131 1.00 76.69 115 TRP A O 1
ATOM 905 N N . TRP A 1 116 ? 11.815 5.381 5.676 1.00 79.88 116 TRP A N 1
ATOM 906 C CA . TRP A 1 116 ? 12.960 5.874 6.460 1.00 79.88 116 TRP A CA 1
ATOM 907 C C . TRP A 1 116 ? 13.718 4.790 7.250 1.00 79.88 116 TRP A C 1
ATOM 909 O O . TRP A 1 116 ? 14.748 5.098 7.847 1.00 79.88 116 TRP A O 1
ATOM 919 N N . GLU A 1 117 ? 13.201 3.560 7.334 1.00 80.44 117 GLU A N 1
ATOM 920 C CA . GLU A 1 117 ? 13.917 2.414 7.920 1.00 80.44 117 GLU A CA 1
ATOM 921 C C . GLU A 1 117 ? 14.897 1.797 6.918 1.00 80.44 117 GLU A C 1
ATOM 923 O O . GLU A 1 117 ? 15.834 1.110 7.325 1.00 80.44 117 GLU A O 1
ATOM 928 N N . ASP A 1 118 ? 14.726 2.078 5.625 1.00 81.19 118 ASP A N 1
ATOM 929 C CA . ASP A 1 118 ? 15.691 1.689 4.613 1.00 81.19 118 ASP A CA 1
ATOM 930 C C . ASP A 1 118 ? 16.883 2.649 4.625 1.00 81.19 118 ASP A C 1
ATOM 932 O O . ASP A 1 118 ? 16.858 3.751 4.071 1.00 81.19 118 ASP A O 1
ATOM 936 N N . THR A 1 119 ? 17.973 2.215 5.257 1.00 74.31 119 THR A N 1
ATOM 937 C CA . THR A 1 119 ? 19.197 3.014 5.339 1.00 74.31 119 THR A CA 1
ATOM 938 C C . THR A 1 119 ? 19.804 3.313 3.970 1.00 74.31 119 THR A C 1
ATOM 940 O O . THR A 1 119 ? 20.504 4.319 3.840 1.00 74.31 119 THR A O 1
ATOM 943 N N . LYS A 1 120 ? 19.528 2.488 2.948 1.00 75.56 120 LYS A N 1
ATOM 944 C CA . LYS A 1 120 ? 20.049 2.692 1.588 1.00 75.56 120 LYS A CA 1
ATOM 945 C C . LYS A 1 120 ? 19.416 3.909 0.915 1.00 75.56 120 LYS A C 1
ATOM 947 O O . LYS A 1 120 ? 20.059 4.558 0.095 1.00 75.56 120 LYS A O 1
ATOM 952 N N . GLN A 1 121 ? 18.206 4.300 1.317 1.00 66.81 121 GLN A N 1
ATOM 953 C CA . GLN A 1 121 ? 17.531 5.475 0.754 1.00 66.81 121 GLN A CA 1
ATOM 954 C C . GLN A 1 121 ? 18.226 6.794 1.099 1.00 66.81 121 GLN A C 1
ATOM 956 O O . GLN A 1 121 ? 18.079 7.783 0.382 1.00 66.81 121 GLN A O 1
ATOM 961 N N . PHE A 1 122 ? 19.017 6.839 2.174 1.00 75.81 122 PHE A N 1
ATOM 962 C CA . PHE A 1 122 ? 19.807 8.031 2.489 1.00 75.81 122 PHE A CA 1
ATOM 963 C C . PHE A 1 122 ? 21.034 8.178 1.589 1.00 75.81 122 PHE A C 1
ATOM 965 O O . PHE A 1 122 ? 21.541 9.288 1.445 1.00 75.81 122 PHE A O 1
ATOM 972 N N . GLU A 1 123 ? 21.504 7.088 0.979 1.00 77.12 123 GLU A N 1
ATOM 973 C CA . GLU A 1 123 ? 22.673 7.100 0.098 1.00 77.12 123 GLU A CA 1
ATOM 974 C C . GLU A 1 123 ? 22.344 7.693 -1.279 1.00 77.12 123 GLU A C 1
ATOM 976 O O . GLU A 1 123 ? 23.201 8.324 -1.896 1.00 77.12 123 GLU A O 1
ATOM 981 N N . SER A 1 124 ? 21.096 7.551 -1.738 1.00 77.94 124 SER A N 1
ATOM 982 C CA . SER A 1 124 ? 20.622 8.104 -3.014 1.00 77.94 124 SER A CA 1
ATOM 983 C C . SER A 1 124 ? 20.106 9.545 -2.913 1.00 77.94 124 SER A C 1
ATOM 985 O O . SER A 1 124 ? 19.984 10.237 -3.926 1.00 77.94 124 SER A O 1
ATOM 987 N N . MET A 1 125 ? 19.817 10.033 -1.703 1.00 81.69 125 MET A N 1
ATOM 988 C CA . MET A 1 125 ? 19.141 11.312 -1.501 1.00 81.69 125 MET A CA 1
ATOM 989 C C . MET A 1 125 ? 20.118 12.497 -1.444 1.00 81.69 125 MET A C 1
ATOM 991 O O . MET A 1 125 ? 21.071 12.522 -0.665 1.00 81.69 125 MET A O 1
ATOM 995 N N . ASN A 1 126 ? 19.853 13.543 -2.232 1.00 88.94 126 ASN A N 1
ATOM 996 C CA . ASN A 1 126 ? 20.664 14.764 -2.187 1.00 88.94 126 ASN A CA 1
ATOM 997 C C . ASN A 1 126 ? 20.341 15.627 -0.936 1.00 88.94 126 ASN A C 1
ATOM 999 O O . ASN A 1 126 ? 19.300 15.436 -0.297 1.00 88.94 126 ASN A O 1
ATOM 1003 N N . PRO A 1 127 ? 21.186 16.616 -0.573 1.00 90.56 127 PRO A N 1
ATOM 1004 C CA . PRO A 1 127 ? 20.971 17.430 0.628 1.00 90.56 127 PRO A CA 1
ATOM 1005 C C . PRO A 1 127 ? 19.626 18.176 0.674 1.00 90.56 127 PRO A C 1
ATOM 1007 O O . PRO A 1 127 ? 19.054 18.351 1.752 1.00 90.56 127 PRO A O 1
ATOM 1010 N N . GLU A 1 128 ? 19.100 18.616 -0.473 1.00 89.94 128 GLU A N 1
ATOM 1011 C CA . GLU A 1 128 ? 17.813 19.320 -0.550 1.00 89.94 128 GLU A CA 1
ATOM 1012 C C . GLU A 1 128 ? 16.641 18.371 -0.299 1.00 89.94 128 GLU A C 1
ATOM 1014 O O . GLU A 1 128 ? 15.729 18.693 0.468 1.00 89.94 128 GLU A O 1
ATOM 1019 N N . GLN A 1 129 ? 16.689 17.180 -0.894 1.00 88.56 129 GLN A N 1
ATOM 1020 C CA . GLN A 1 129 ? 15.698 16.130 -0.686 1.00 88.56 129 GLN A CA 1
ATOM 1021 C C . GLN A 1 129 ? 15.707 15.648 0.772 1.00 88.56 129 GLN A C 1
ATOM 1023 O O . GLN A 1 129 ? 14.639 15.523 1.376 1.00 88.56 129 GLN A O 1
ATOM 1028 N N . LEU A 1 130 ? 16.889 15.493 1.379 1.00 88.31 130 LEU A N 1
ATOM 1029 C CA . LEU A 1 130 ? 17.023 15.134 2.793 1.00 88.31 130 LEU A CA 1
ATOM 1030 C C . LEU A 1 130 ? 16.441 16.211 3.712 1.00 88.31 130 LEU A C 1
ATOM 1032 O O . LEU A 1 130 ? 15.714 15.904 4.658 1.00 88.31 130 LEU A O 1
ATOM 1036 N N . ASN A 1 131 ? 16.674 17.486 3.405 1.00 90.25 131 ASN A N 1
ATOM 1037 C CA . ASN A 1 131 ? 16.044 18.587 4.129 1.00 90.25 131 ASN A CA 1
ATOM 1038 C C . ASN A 1 131 ? 14.511 18.579 3.965 1.00 90.25 131 ASN A C 1
ATOM 1040 O O . ASN A 1 131 ? 13.780 18.740 4.945 1.00 90.25 131 ASN A O 1
ATOM 1044 N N . ALA A 1 132 ? 14.001 18.341 2.754 1.00 89.31 132 ALA A N 1
ATOM 1045 C CA . ALA A 1 132 ? 12.563 18.253 2.498 1.00 89.31 132 ALA A CA 1
ATOM 1046 C C . ALA A 1 132 ? 11.908 17.080 3.254 1.00 89.31 132 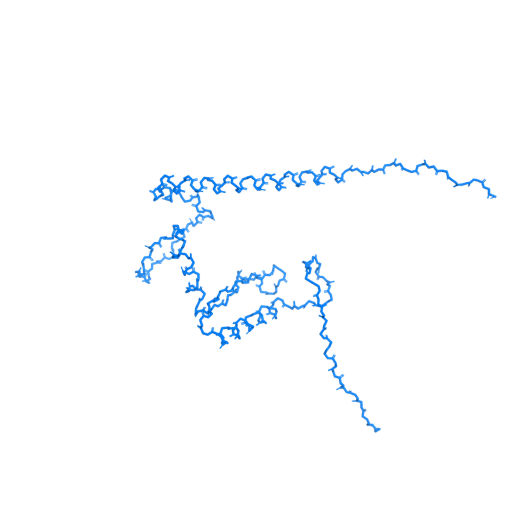ALA A C 1
ATOM 1048 O O . ALA A 1 132 ? 10.838 17.247 3.849 1.00 89.31 132 ALA A O 1
ATOM 1049 N N . ALA A 1 133 ? 12.563 15.917 3.288 1.00 87.56 133 ALA A N 1
ATOM 1050 C CA . ALA A 1 133 ? 12.185 14.768 4.108 1.00 87.56 133 ALA A CA 1
ATOM 1051 C C . ALA A 1 133 ? 12.117 15.133 5.600 1.00 87.56 133 ALA A C 1
ATOM 1053 O O . ALA A 1 133 ? 11.078 14.937 6.236 1.00 87.56 133 ALA A O 1
ATOM 1054 N N . CYS A 1 134 ? 13.166 15.760 6.138 1.00 90.44 134 CYS A N 1
ATOM 1055 C CA . CYS A 1 134 ? 13.197 16.241 7.521 1.00 90.44 134 CYS A CA 1
ATOM 1056 C C . CYS A 1 134 ? 12.032 17.192 7.834 1.00 90.44 134 CYS A C 1
ATOM 1058 O O . CYS A 1 134 ? 11.345 17.022 8.843 1.00 90.44 134 CYS A O 1
ATOM 1060 N N . GLN A 1 135 ? 11.742 18.153 6.953 1.00 92.88 135 GLN A N 1
ATOM 1061 C CA . GLN A 1 135 ? 10.615 19.077 7.129 1.00 92.88 135 GLN A CA 1
ATOM 1062 C C . GLN A 1 135 ? 9.251 18.371 7.106 1.00 92.88 135 GLN A C 1
ATOM 1064 O O . GLN A 1 135 ? 8.326 18.780 7.812 1.00 92.88 135 GLN A O 1
ATOM 1069 N N . ARG A 1 136 ? 9.088 17.312 6.303 1.00 91.06 136 ARG A N 1
ATOM 1070 C CA . ARG A 1 136 ? 7.866 16.487 6.3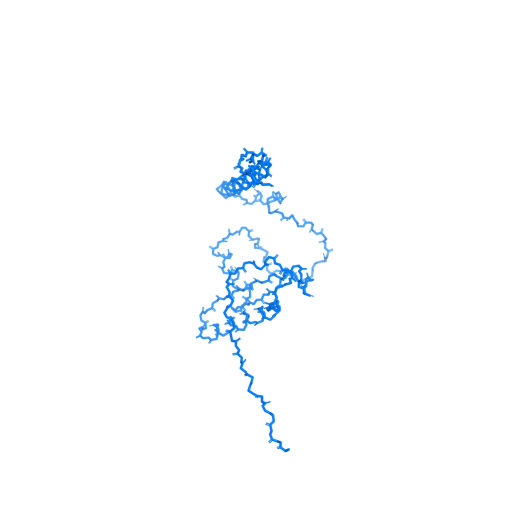13 1.00 91.06 136 ARG A CA 1
ATOM 1071 C C . ARG A 1 136 ? 7.716 15.745 7.641 1.00 91.06 136 ARG A C 1
ATOM 1073 O O . ARG A 1 136 ? 6.639 15.801 8.232 1.00 91.06 136 ARG A O 1
ATOM 1080 N N . MET A 1 137 ? 8.785 15.124 8.140 1.00 92.25 137 MET A N 1
ATOM 1081 C CA . MET A 1 137 ? 8.759 14.419 9.427 1.00 92.25 137 MET A CA 1
ATOM 1082 C C . MET A 1 137 ? 8.485 15.362 10.605 1.00 92.25 137 MET A C 1
ATOM 1084 O O . MET A 1 137 ? 7.741 15.001 11.514 1.00 92.25 137 MET A O 1
ATOM 1088 N N . LEU A 1 138 ? 9.020 16.587 10.583 1.00 94.06 138 LEU A N 1
ATOM 1089 C CA . LEU A 1 138 ? 8.735 17.595 11.611 1.00 94.06 138 LEU A CA 1
ATOM 1090 C C . LEU A 1 138 ? 7.253 17.981 11.645 1.00 94.06 138 LEU A C 1
ATOM 1092 O O . LEU A 1 138 ? 6.650 17.969 12.716 1.00 94.06 138 LEU A O 1
ATOM 1096 N N . ARG A 1 139 ? 6.639 18.231 10.483 1.00 94.19 139 ARG A N 1
ATOM 1097 C CA . ARG A 1 139 ? 5.195 18.507 10.398 1.00 94.19 139 ARG A CA 1
ATOM 1098 C C . ARG A 1 139 ? 4.352 17.335 10.899 1.00 94.19 139 ARG A C 1
ATOM 1100 O O . ARG A 1 139 ? 3.357 17.545 11.590 1.00 94.19 139 ARG A O 1
ATOM 1107 N N . LEU A 1 140 ? 4.755 16.102 10.579 1.00 93.62 140 LEU A N 1
ATOM 1108 C CA . LEU A 1 140 ? 4.090 14.904 11.092 1.00 93.62 140 LEU A CA 1
ATOM 1109 C C . LEU A 1 140 ? 4.199 14.824 12.621 1.00 93.62 140 LEU A C 1
ATOM 1111 O O . LEU A 1 140 ? 3.192 14.622 13.295 1.00 93.62 140 LEU A O 1
ATOM 1115 N N . LYS A 1 141 ? 5.392 15.054 13.178 1.00 95.94 141 LYS A N 1
ATOM 1116 C CA . LYS A 1 141 ? 5.618 15.098 14.629 1.00 95.94 141 LYS A CA 1
ATOM 1117 C C . LYS A 1 141 ? 4.743 16.153 15.312 1.00 95.94 141 LYS A C 1
ATOM 1119 O O . LYS A 1 141 ? 4.131 15.862 16.335 1.00 95.94 141 LYS A O 1
ATOM 1124 N N . GLU A 1 142 ? 4.672 17.363 14.764 1.00 96.12 142 GLU A N 1
ATOM 1125 C CA . GLU A 1 142 ? 3.818 18.436 15.294 1.00 96.12 142 GLU A CA 1
ATOM 1126 C C . GLU A 1 142 ? 2.343 18.027 15.310 1.00 96.12 142 GLU A C 1
ATOM 1128 O O . GLU A 1 142 ? 1.659 18.222 16.316 1.00 96.12 142 GLU A O 1
ATOM 1133 N N . ARG A 1 143 ? 1.864 17.393 14.233 1.00 94.75 143 ARG A N 1
ATOM 1134 C CA . ARG A 1 143 ? 0.491 16.884 14.155 1.00 94.75 143 ARG A CA 1
AT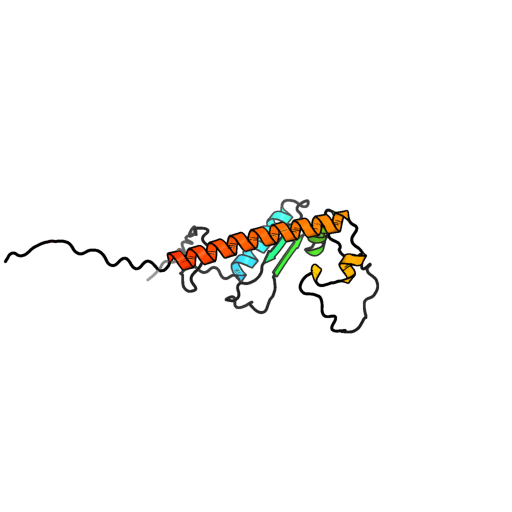OM 1135 C C . ARG A 1 143 ? 0.212 15.806 15.202 1.00 94.75 143 ARG A C 1
ATOM 1137 O O . ARG A 1 143 ? -0.837 15.850 15.836 1.00 94.75 143 ARG A O 1
ATOM 1144 N N . LEU A 1 144 ? 1.136 14.866 15.393 1.00 95.75 144 LEU A N 1
ATOM 1145 C CA . LEU A 1 144 ? 0.995 13.802 16.390 1.00 95.75 144 LEU A CA 1
ATOM 1146 C C . LEU A 1 144 ? 1.001 14.350 17.822 1.00 95.75 144 LEU A C 1
ATOM 1148 O O . LEU A 1 144 ? 0.215 13.896 18.647 1.00 95.75 144 LEU A O 1
ATOM 1152 N N . ASN A 1 145 ? 1.825 15.361 18.110 1.00 95.06 145 ASN A N 1
ATOM 1153 C CA . ASN A 1 145 ? 1.810 16.035 19.411 1.00 95.06 145 ASN A CA 1
ATOM 1154 C C . ASN A 1 145 ? 0.478 16.748 19.678 1.00 95.06 145 ASN A C 1
ATOM 1156 O O . ASN A 1 145 ? -0.034 16.669 20.789 1.00 95.06 145 ASN A O 1
ATOM 1160 N N . LEU A 1 146 ? -0.099 17.412 18.669 1.00 95.31 146 LEU A N 1
ATOM 1161 C CA . LEU A 1 146 ? -1.420 18.038 18.794 1.00 95.31 146 LEU A CA 1
ATOM 1162 C C . LEU A 1 146 ? -2.509 17.010 19.128 1.00 95.31 146 LEU A C 1
ATOM 1164 O O . LEU A 1 146 ? -3.359 17.279 19.976 1.00 95.31 146 LEU A O 1
ATOM 1168 N N . GLU A 1 147 ? -2.469 15.841 18.485 1.00 93.75 147 GLU A N 1
ATOM 1169 C CA . GLU A 1 147 ? -3.413 14.752 18.752 1.00 93.75 147 GLU A CA 1
ATOM 1170 C C . GLU A 1 147 ? -3.226 14.184 20.168 1.00 93.75 147 GLU A C 1
ATOM 1172 O O . GLU A 1 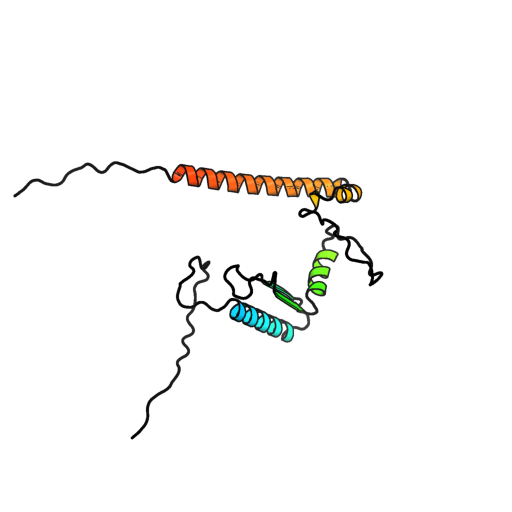147 ? -4.195 14.018 20.906 1.00 93.75 147 GLU A O 1
ATOM 1177 N N . LEU A 1 148 ? -1.975 13.970 20.589 1.00 93.31 148 LEU A N 1
ATOM 1178 C CA . LEU A 1 148 ? -1.646 13.501 21.936 1.00 93.31 148 LEU A CA 1
ATOM 1179 C C . LEU A 1 148 ? -2.130 14.481 23.017 1.00 93.31 148 LEU A C 1
ATOM 1181 O O . LEU A 1 148 ? -2.761 14.067 23.990 1.00 93.31 148 LEU A O 1
ATOM 1185 N N . ASP A 1 149 ? -1.893 15.781 22.832 1.00 94.19 149 ASP A N 1
ATOM 1186 C CA . ASP A 1 149 ? -2.371 16.825 23.744 1.00 94.19 149 ASP A CA 1
ATOM 1187 C C . ASP A 1 149 ? -3.904 16.874 23.808 1.00 94.19 149 ASP A C 1
ATOM 1189 O O . ASP A 1 149 ? -4.475 17.110 24.879 1.00 94.19 149 ASP A O 1
ATOM 1193 N N . ALA A 1 150 ? -4.588 16.664 22.679 1.00 91.50 150 ALA A N 1
ATOM 1194 C CA . ALA A 1 150 ? -6.046 16.602 22.631 1.00 91.50 150 ALA A CA 1
ATOM 1195 C C . ALA A 1 150 ? -6.582 15.392 23.413 1.00 91.50 150 ALA A C 1
ATOM 1197 O O . ALA A 1 150 ? -7.509 15.548 24.213 1.00 91.50 150 ALA A O 1
ATOM 1198 N N . MET A 1 151 ? -5.959 14.221 23.250 1.00 91.44 151 MET A N 1
ATOM 1199 C CA . MET A 1 151 ? -6.308 13.007 23.993 1.00 91.44 151 MET A CA 1
ATOM 1200 C C . MET A 1 151 ? -6.091 13.178 25.503 1.00 91.44 151 MET A C 1
ATOM 1202 O O . MET A 1 151 ? -6.992 12.885 26.287 1.00 91.44 151 MET A O 1
ATOM 1206 N N . LEU A 1 152 ? -4.951 13.738 25.924 1.00 89.44 152 LEU A N 1
ATOM 1207 C CA . LEU A 1 152 ? -4.658 13.982 27.343 1.00 89.44 152 LEU A CA 1
ATOM 1208 C C . LEU A 1 152 ? -5.635 14.981 27.984 1.00 89.44 152 LEU A C 1
ATOM 1210 O O . LEU A 1 152 ? -6.065 14.798 29.125 1.00 89.44 152 LEU A O 1
ATOM 1214 N N . LYS A 1 153 ? -6.026 16.036 27.257 1.00 88.00 153 LYS A N 1
ATOM 1215 C CA . LYS A 1 153 ? -7.039 16.993 27.735 1.00 88.00 153 LYS A CA 1
ATOM 1216 C C . LYS A 1 153 ? -8.425 16.358 27.845 1.00 88.00 153 LYS A C 1
ATOM 1218 O O . LYS A 1 153 ? -9.152 16.678 28.787 1.00 88.00 153 LYS A O 1
ATOM 1223 N N . ALA A 1 154 ? -8.787 15.465 26.923 1.00 84.31 154 ALA A N 1
ATOM 1224 C CA . ALA A 1 154 ? -10.046 14.726 26.988 1.00 84.31 154 ALA A CA 1
ATOM 1225 C C . ALA A 1 154 ? -10.093 13.797 28.214 1.00 84.31 154 ALA A C 1
ATOM 1227 O O . ALA A 1 154 ? -11.098 13.782 28.927 1.00 84.31 154 ALA A O 1
ATOM 1228 N N . GLU A 1 155 ? -8.993 13.102 28.524 1.00 75.50 155 GLU A N 1
ATOM 1229 C CA . GLU A 1 155 ? -8.890 12.270 29.732 1.00 75.50 155 GLU A CA 1
ATOM 1230 C C . GLU A 1 155 ? -8.968 13.098 31.024 1.00 75.50 155 GLU A C 1
ATOM 1232 O O . GLU A 1 155 ? -9.663 12.713 31.967 1.00 75.50 155 GLU A O 1
ATOM 1237 N N . ALA A 1 156 ? -8.329 14.272 31.063 1.00 71.00 156 ALA A N 1
ATOM 1238 C CA . ALA A 1 156 ? -8.395 15.166 32.219 1.00 71.00 156 ALA A CA 1
ATOM 1239 C C . ALA A 1 156 ? -9.799 15.765 32.432 1.00 71.00 156 ALA A C 1
ATOM 1241 O O . ALA A 1 156 ? -10.232 15.941 33.572 1.00 71.00 156 ALA A O 1
ATOM 1242 N N . SER A 1 157 ? -10.535 16.048 31.352 1.00 59.31 157 SER A N 1
ATOM 1243 C CA . SER A 1 157 ? -11.897 16.593 31.429 1.00 59.31 157 SER A CA 1
ATOM 1244 C C . SER A 1 157 ? -12.946 15.554 31.845 1.00 59.31 157 SER A C 1
ATOM 1246 O O . SER A 1 157 ? -14.023 15.934 32.304 1.00 59.31 157 SER A O 1
ATOM 1248 N N . GLY A 1 158 ? -12.656 14.256 31.711 1.00 56.97 158 GLY A N 1
ATOM 1249 C CA . GLY A 1 158 ? -13.590 13.171 32.028 1.00 56.97 158 GLY A CA 1
ATOM 1250 C C . GLY A 1 158 ? -13.814 12.910 33.524 1.00 56.97 158 GLY A C 1
ATOM 1251 O O . GLY A 1 158 ? -14.666 12.093 33.868 1.00 56.97 158 GLY A O 1
ATOM 1252 N N . ASN A 1 159 ? -13.089 13.592 34.420 1.00 50.50 159 ASN A N 1
ATOM 1253 C CA . ASN A 1 159 ? -13.058 13.268 35.853 1.00 50.50 159 ASN A CA 1
ATOM 1254 C C . ASN A 1 159 ? -13.701 14.302 36.799 1.00 50.50 159 ASN A C 1
ATOM 1256 O O . ASN A 1 159 ? -13.500 14.219 38.011 1.00 50.50 159 ASN A O 1
ATOM 1260 N N . GLN A 1 160 ? -14.531 15.229 36.307 1.00 46.97 160 GLN A N 1
ATOM 1261 C CA . GLN A 1 160 ? -15.315 16.110 37.184 1.00 46.97 160 GLN A CA 1
ATOM 1262 C C . GLN A 1 160 ? -16.732 15.552 37.409 1.00 46.97 160 GLN A C 1
ATOM 1264 O O . GLN A 1 160 ? -17.697 15.945 36.760 1.00 46.97 160 GLN A O 1
ATOM 1269 N N . LYS A 1 161 ? -16.867 14.615 38.360 1.00 43.84 161 LYS A N 1
ATOM 1270 C CA . LYS A 1 161 ? -18.155 14.345 39.022 1.00 43.84 161 LYS A CA 1
ATOM 1271 C C . LYS A 1 161 ? -18.474 15.543 39.916 1.00 43.84 161 LYS A C 1
ATOM 1273 O O . LYS A 1 161 ? -17.907 15.643 40.999 1.00 43.84 161 LYS A O 1
ATOM 1278 N N . ASP A 1 162 ? -19.363 16.425 39.471 1.00 49.53 162 ASP A N 1
ATOM 1279 C CA . ASP A 1 162 ? -19.971 17.452 40.323 1.00 49.53 162 ASP A CA 1
ATOM 1280 C C . ASP A 1 162 ? -20.797 16.794 41.442 1.00 49.53 162 ASP A C 1
ATOM 1282 O O . ASP A 1 162 ? -21.745 16.059 41.146 1.00 49.53 162 ASP A O 1
ATOM 1286 N N . PRO A 1 163 ? -20.510 17.062 42.730 1.00 42.62 163 PRO A N 1
ATOM 1287 C CA . PRO A 1 163 ? -21.365 16.671 43.830 1.00 42.62 163 PRO A CA 1
ATOM 1288 C C . PRO A 1 163 ? -21.976 17.927 44.452 1.00 42.62 163 PRO A C 1
ATOM 1290 O O . PRO A 1 163 ? -21.653 18.252 45.582 1.00 42.62 163 PRO A O 1
ATOM 1293 N N . HIS A 1 164 ? -22.829 18.674 43.750 1.00 46.16 164 HIS A N 1
ATOM 1294 C CA . HIS A 1 164 ? -23.563 19.767 44.396 1.00 46.16 164 HIS A CA 1
ATOM 1295 C C . HIS A 1 164 ? -24.910 20.036 43.724 1.00 46.16 164 HIS A C 1
ATOM 1297 O O . HIS A 1 164 ? -25.006 20.797 42.768 1.00 46.16 164 HIS A O 1
ATOM 1303 N N . ASN A 1 165 ? -25.974 19.472 44.298 1.00 48.25 165 ASN A N 1
ATOM 1304 C CA . ASN A 1 165 ? -27.255 20.172 44.350 1.00 48.25 165 ASN A CA 1
ATOM 1305 C C . ASN A 1 165 ? -28.007 19.837 45.649 1.00 48.25 165 ASN A C 1
ATOM 1307 O O . ASN A 1 165 ? -29.027 19.154 45.649 1.00 48.25 165 ASN A O 1
ATOM 1311 N N . ASP A 1 166 ? -27.467 20.325 46.766 1.00 44.72 166 ASP A N 1
ATOM 1312 C CA . ASP A 1 166 ? -28.236 20.587 47.982 1.00 44.72 166 ASP A CA 1
ATOM 1313 C C . ASP A 1 166 ? -28.854 21.986 47.852 1.00 44.72 166 ASP A C 1
ATOM 1315 O O . ASP A 1 166 ? -28.147 22.983 48.025 1.00 44.72 166 ASP A O 1
ATOM 1319 N N . LYS A 1 167 ? -30.161 22.079 47.561 1.00 52.59 167 LYS A N 1
ATOM 1320 C CA . LYS A 1 167 ? -31.040 23.121 48.129 1.00 52.59 167 LYS A CA 1
ATOM 1321 C C . LYS A 1 167 ? -32.518 22.958 47.747 1.00 52.59 167 LYS A C 1
ATOM 1323 O O . LYS A 1 167 ? -32.915 23.208 46.620 1.00 52.59 167 LYS A O 1
ATOM 1328 N N . ALA A 1 168 ? -33.301 22.698 48.795 1.00 46.03 168 ALA A N 1
ATOM 1329 C CA . ALA A 1 168 ? -34.549 23.386 49.144 1.00 46.03 168 ALA A CA 1
ATOM 1330 C C . ALA A 1 168 ? -35.786 23.248 48.230 1.00 46.03 168 ALA A C 1
ATOM 1332 O O . ALA A 1 168 ? -35.931 23.980 47.260 1.00 46.03 168 ALA A O 1
ATOM 1333 N N . ALA A 1 169 ? -36.728 22.407 48.673 1.00 53.25 169 ALA A N 1
ATOM 1334 C CA . ALA A 1 169 ? -38.197 22.581 48.684 1.00 53.25 169 ALA A CA 1
ATOM 1335 C C . ALA A 1 169 ? -38.780 21.232 49.158 1.00 53.25 169 ALA A C 1
ATOM 1337 O O . ALA A 1 169 ? -38.381 20.202 48.631 1.00 53.25 169 ALA A O 1
ATOM 1338 N N . ASP A 1 170 ? -39.656 21.045 50.140 1.00 57.12 170 ASP A N 1
ATOM 1339 C CA . ASP A 1 170 ? -40.507 21.854 51.015 1.00 57.12 170 ASP A CA 1
ATOM 1340 C C . ASP A 1 170 ? -40.985 20.882 52.125 1.00 57.12 170 ASP A C 1
ATOM 1342 O O . ASP A 1 170 ? -41.221 19.710 51.815 1.00 57.12 170 ASP A O 1
ATOM 1346 N N . PRO A 1 171 ? -41.217 21.292 53.387 1.00 47.12 171 PRO A N 1
ATOM 1347 C CA . PRO A 1 171 ? -42.036 20.515 54.306 1.00 47.12 171 PRO A CA 1
ATOM 1348 C C . PRO A 1 171 ? -43.430 21.146 54.400 1.00 47.12 171 PRO A C 1
ATOM 1350 O O . PRO A 1 171 ? -43.578 22.244 54.937 1.00 47.12 171 PRO A O 1
ATOM 1353 N N . LYS A 1 172 ? -44.458 20.457 53.897 1.00 52.06 172 LYS A N 1
ATOM 1354 C CA . LYS A 1 172 ? -45.869 20.660 54.277 1.00 52.06 172 LYS A CA 1
ATOM 1355 C C . LYS A 1 172 ? -46.736 19.566 53.655 1.00 52.06 172 LYS A C 1
ATOM 1357 O O . LYS A 1 172 ? -47.117 19.663 52.492 1.00 52.06 172 LYS A O 1
ATOM 1362 N N . THR A 1 173 ? -47.047 18.524 54.416 1.00 55.41 173 THR A N 1
ATOM 1363 C CA . THR A 1 173 ? -48.369 18.232 55.016 1.00 55.41 173 THR A CA 1
ATOM 1364 C C . THR A 1 173 ? -48.278 16.877 55.706 1.00 55.41 173 THR A C 1
ATOM 1366 O O . THR A 1 173 ? -47.683 15.959 55.103 1.00 55.41 173 THR A O 1
#

Radius of gyration: 27.9 Å; chains: 1; bounding box: 85×40×78 Å

Secondary structure (DSSP, 8-state):
----------------------S--S----HHHHHHHHHHHHHHHHHH-TT--EEEEEPPPTTSTTTT-S-EEEEES-HHHHHHHHHHTS--------S--S----------SSGGG-TTHHHH--HHHHHHHHHHHHHHHHHHHHHHHHHHHHHHHTT--------------

pLDDT: mean 73.23, std 19.78, range [38.53, 96.69]

Sequence (173 aa):
MGDSKRQKTETETKMEMEKVEKKEASGSVNFAELRDDLFREAAKLVSEDPSTKIAIFVTPPPSSSESDVSMFSFGFPSVNGVVNTFLENNPAPVDDAEEEDEDEEDAEVEHPRFWWEDTKQFESMNPEQLNAACQRMLRLKERLNLELDAMLKAEASGNQKDPHNDKAADPKT